Protein AF-A0A959K6I8-F1 (afdb_monomer_lite)

pLDDT: mean 87.82, std 14.62, range [43.47, 97.19]

Foldseek 3Di:
DDPDPDDPDDPDDPVVCCCVQPVVAEAAPPAGRLAGHCHCVCVVDPPVVVVVCLVPLPVCVVVVPPVSVVRCVVNVNDDRD

Structure (mmCIF, N/CA/C/O backbone):
data_AF-A0A959K6I8-F1
#
_entry.id   AF-A0A959K6I8-F1
#
loop_
_atom_site.group_PDB
_atom_site.id
_atom_site.type_symbol
_atom_site.label_atom_id
_atom_site.label_alt_id
_atom_site.label_comp_id
_atom_site.label_asym_id
_atom_site.label_entity_id
_atom_site.label_seq_id
_atom_site.pdbx_PDB_ins_code
_atom_site.Cartn_x
_atom_site.Cartn_y
_atom_site.Cartn_z
_atom_site.occupancy
_atom_site.B_iso_or_equiv
_atom_site.auth_seq_id
_atom_site.auth_comp_id
_atom_site.auth_asym_id
_atom_site.auth_atom_id
_atom_site.pdbx_PDB_model_num
ATOM 1 N N . MET A 1 1 ? 36.323 25.461 -14.761 1.00 43.47 1 MET A N 1
ATOM 2 C CA . MET A 1 1 ? 35.395 24.742 -13.866 1.00 43.47 1 MET A CA 1
ATOM 3 C C . MET A 1 1 ? 33.990 25.155 -14.259 1.00 43.47 1 MET A C 1
ATOM 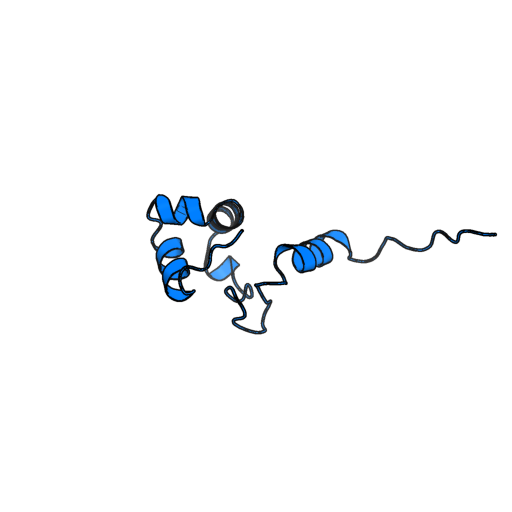5 O O . MET A 1 1 ? 33.496 26.159 -13.771 1.00 43.47 1 MET A O 1
ATOM 9 N N . SER A 1 2 ? 33.405 24.458 -15.229 1.00 43.59 2 SER A N 1
ATOM 10 C CA . SER A 1 2 ? 32.068 24.768 -15.735 1.00 43.59 2 SER A CA 1
ATOM 11 C C . SER A 1 2 ? 31.150 23.657 -15.262 1.00 43.59 2 SER A C 1
ATOM 13 O O . SER A 1 2 ? 31.193 22.549 -15.788 1.00 43.59 2 SER A O 1
ATOM 15 N N . VAL A 1 3 ? 30.389 23.936 -14.207 1.00 52.12 3 VAL A N 1
ATOM 16 C CA . VAL A 1 3 ? 29.321 23.056 -13.736 1.00 52.12 3 VAL A CA 1
ATOM 17 C C . VAL A 1 3 ? 28.232 23.086 -14.805 1.00 52.12 3 VAL A C 1
ATOM 19 O O . VAL A 1 3 ? 27.466 24.041 -14.907 1.00 52.12 3 VAL A O 1
ATOM 22 N N . GLY A 1 4 ? 28.233 22.065 -15.660 1.00 46.59 4 GLY A N 1
ATOM 23 C CA . GLY A 1 4 ? 27.193 21.820 -16.647 1.00 46.59 4 GLY A CA 1
ATOM 24 C C . GLY A 1 4 ? 25.929 21.340 -15.948 1.00 46.59 4 GLY A C 1
ATOM 25 O O . GLY A 1 4 ? 25.760 20.152 -15.697 1.00 46.59 4 GLY A O 1
ATOM 26 N N . LEU A 1 5 ? 25.052 22.288 -15.633 1.00 55.00 5 LEU A N 1
ATOM 27 C CA . LEU A 1 5 ? 23.634 22.069 -15.395 1.00 55.00 5 LEU A CA 1
ATOM 28 C C . LEU A 1 5 ? 23.033 21.419 -16.655 1.00 55.00 5 LEU A C 1
ATOM 30 O O . LEU A 1 5 ? 22.784 22.115 -17.636 1.00 55.00 5 LEU A O 1
ATOM 34 N N . MET A 1 6 ? 22.827 20.098 -16.665 1.00 53.09 6 MET A N 1
ATOM 35 C CA . MET A 1 6 ? 22.116 19.425 -17.757 1.00 53.09 6 MET A CA 1
ATOM 36 C C . MET A 1 6 ? 21.058 18.441 -17.240 1.00 53.09 6 MET A C 1
ATOM 38 O O . MET A 1 6 ? 21.373 17.411 -16.658 1.00 53.09 6 MET A O 1
ATOM 42 N N . ALA A 1 7 ? 19.808 18.804 -17.553 1.00 55.19 7 ALA A N 1
ATOM 43 C CA . ALA A 1 7 ? 18.635 17.959 -17.786 1.00 55.19 7 ALA A CA 1
ATOM 44 C C . ALA A 1 7 ? 17.990 17.233 -16.587 1.00 55.19 7 ALA A C 1
ATOM 46 O O . ALA A 1 7 ? 18.200 16.048 -16.354 1.00 55.19 7 ALA A O 1
A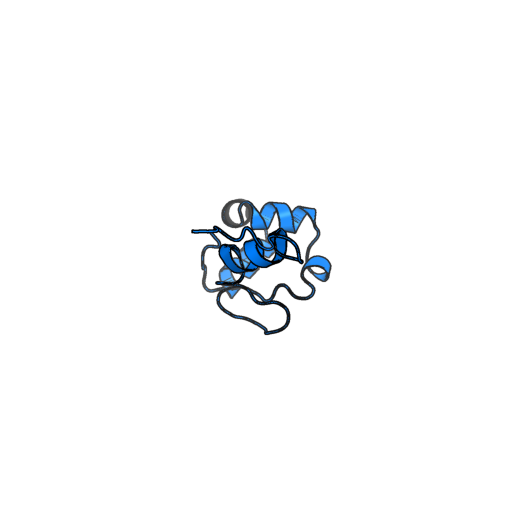TOM 47 N N . GLN A 1 8 ? 17.061 17.926 -15.922 1.00 58.34 8 GLN A N 1
ATOM 48 C CA . GLN A 1 8 ? 16.049 17.344 -15.030 1.00 58.34 8 GLN A CA 1
ATOM 49 C C . GLN A 1 8 ? 14.676 17.388 -15.721 1.00 58.34 8 GLN A C 1
ATOM 51 O O . GLN A 1 8 ? 13.747 18.017 -15.217 1.00 58.34 8 GLN A O 1
ATOM 56 N N . ASN A 1 9 ? 14.531 16.838 -16.930 1.00 67.81 9 ASN A N 1
ATOM 57 C CA . ASN A 1 9 ? 13.244 16.917 -17.623 1.00 67.81 9 ASN A CA 1
ATOM 58 C C . ASN A 1 9 ? 13.072 15.791 -18.647 1.00 67.81 9 ASN A C 1
ATOM 60 O O . ASN A 1 9 ? 13.408 15.929 -19.819 1.00 67.81 9 ASN A O 1
ATOM 64 N N . GLY A 1 10 ? 12.486 14.684 -18.192 1.00 56.84 10 GLY A N 1
ATOM 65 C CA . GLY A 1 10 ? 11.958 13.646 -19.070 1.00 56.84 10 GLY A CA 1
ATOM 66 C C . GLY A 1 10 ? 11.400 12.469 -18.276 1.00 56.84 10 GLY A C 1
ATOM 67 O O . GLY A 1 10 ? 12.108 11.494 -18.077 1.00 56.84 10 GLY A O 1
ATOM 68 N N . ASN A 1 11 ? 10.140 12.557 -17.825 1.00 59.09 11 ASN A N 1
ATOM 69 C CA . ASN A 1 11 ? 9.372 11.465 -17.186 1.00 59.09 11 ASN A CA 1
ATOM 70 C C . ASN A 1 11 ? 9.750 11.047 -15.734 1.00 59.09 11 ASN A C 1
ATOM 72 O O . ASN A 1 11 ? 9.626 9.884 -15.359 1.00 59.09 11 ASN A O 1
ATOM 76 N N . THR A 1 12 ? 10.206 11.962 -14.874 1.00 60.50 12 THR A N 1
ATOM 77 C CA . THR A 1 12 ? 10.986 11.560 -13.681 1.00 60.50 12 THR A CA 1
ATOM 78 C C . THR A 1 12 ? 10.332 11.716 -12.306 1.00 60.50 12 THR A C 1
ATOM 80 O O . THR A 1 12 ? 10.868 11.178 -11.353 1.00 60.50 12 THR A O 1
ATOM 83 N N . GLY A 1 13 ? 9.178 12.371 -12.139 1.00 74.62 13 GLY A N 1
ATOM 84 C CA . GLY A 1 13 ? 8.576 12.530 -10.799 1.00 74.62 13 GLY A CA 1
ATOM 85 C C . G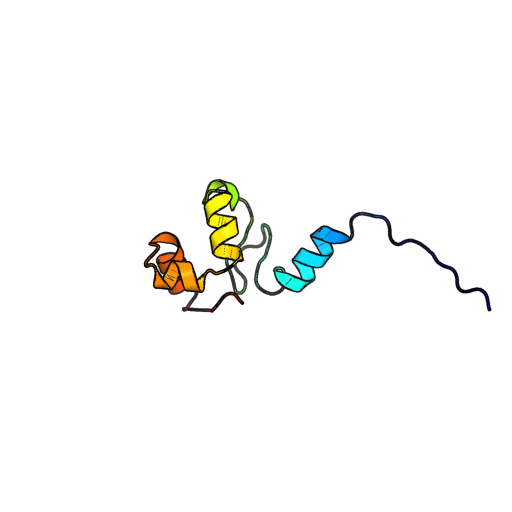LY A 1 13 ? 7.847 11.277 -10.296 1.00 74.62 13 GLY A C 1
ATOM 86 O O . GLY A 1 13 ? 8.207 10.676 -9.285 1.00 74.62 13 GLY A O 1
ATOM 87 N N . VAL A 1 14 ? 6.809 10.867 -11.028 1.00 81.31 14 VAL A N 1
ATOM 88 C CA . VAL A 1 14 ? 5.876 9.807 -10.603 1.00 81.31 14 VAL A CA 1
ATOM 89 C C . VAL A 1 14 ? 6.517 8.422 -10.664 1.00 81.31 14 VAL A C 1
ATOM 91 O O . VAL A 1 14 ? 6.417 7.654 -9.711 1.00 81.31 14 VAL A O 1
ATOM 94 N N . ALA A 1 15 ? 7.227 8.107 -11.750 1.00 85.25 15 ALA A N 1
ATOM 95 C CA . ALA A 1 15 ? 7.907 6.819 -11.895 1.00 85.25 15 ALA A CA 1
ATOM 96 C C . ALA A 1 15 ? 9.008 6.623 -10.836 1.00 85.25 15 ALA A C 1
ATOM 98 O O . ALA A 1 15 ? 9.189 5.523 -10.305 1.00 85.25 15 ALA A O 1
ATOM 99 N N . GLN A 1 16 ? 9.722 7.695 -10.486 1.00 88.94 16 GLN A N 1
ATOM 100 C CA . GLN A 1 16 ? 10.755 7.658 -9.454 1.00 88.94 16 GLN A CA 1
ATOM 101 C C . GLN A 1 16 ? 10.147 7.533 -8.055 1.00 88.94 16 GLN A C 1
ATOM 103 O O . GLN A 1 16 ? 10.617 6.708 -7.272 1.00 88.94 16 GLN A O 1
ATOM 108 N N . LEU A 1 17 ? 9.061 8.261 -7.768 1.00 90.00 17 LEU A N 1
ATOM 109 C CA . LEU A 1 17 ? 8.303 8.108 -6.526 1.00 90.00 17 LEU A CA 1
ATOM 110 C C . LEU A 1 17 ? 7.804 6.669 -6.354 1.00 90.00 17 LEU A C 1
ATOM 112 O O . LEU A 1 17 ? 8.023 6.074 -5.300 1.00 90.00 17 LEU A O 1
ATOM 116 N N . PHE A 1 18 ? 7.201 6.093 -7.398 1.00 90.88 18 PHE A N 1
ATOM 117 C CA . PHE A 1 18 ? 6.756 4.703 -7.381 1.00 90.88 18 PHE A CA 1
ATOM 118 C C . PHE A 1 18 ? 7.917 3.763 -7.073 1.00 90.88 18 PHE A C 1
ATOM 120 O O . PHE A 1 18 ? 7.826 2.951 -6.160 1.00 90.88 18 PHE A O 1
ATOM 127 N N . THR A 1 19 ? 9.035 3.901 -7.785 1.00 90.75 19 THR A N 1
ATOM 128 C CA . THR A 1 19 ? 10.196 3.018 -7.611 1.00 90.75 19 THR A CA 1
ATOM 129 C C . THR A 1 19 ? 10.752 3.088 -6.185 1.00 90.75 19 THR A C 1
ATOM 131 O O . THR A 1 19 ? 11.110 2.062 -5.615 1.00 90.75 19 THR A O 1
ATOM 134 N N . GLN A 1 20 ? 10.777 4.279 -5.582 1.00 91.19 20 GLN A N 1
ATOM 135 C CA . GLN A 1 20 ? 11.314 4.499 -4.236 1.00 91.19 20 GLN A CA 1
ATOM 136 C C . GLN A 1 20 ? 10.361 4.105 -3.102 1.00 91.19 20 GLN A C 1
ATOM 138 O O . GLN A 1 20 ? 10.831 3.758 -2.021 1.00 91.19 20 GLN A O 1
ATOM 143 N N . LYS A 1 21 ? 9.043 4.218 -3.303 1.00 91.88 21 LYS A N 1
ATOM 144 C CA . LYS A 1 21 ? 8.043 4.034 -2.236 1.00 91.88 21 LYS A CA 1
ATOM 145 C C . LYS A 1 21 ? 7.236 2.745 -2.357 1.00 91.88 21 LYS A C 1
ATOM 147 O O . LYS A 1 21 ? 6.821 2.206 -1.342 1.00 91.88 21 LYS A O 1
ATOM 152 N N . CYS A 1 22 ? 7.032 2.246 -3.572 1.00 94.31 22 CYS A N 1
ATOM 153 C CA . CYS A 1 22 ? 6.130 1.127 -3.857 1.00 94.31 22 CYS A CA 1
ATOM 154 C C . CYS A 1 22 ? 6.858 -0.045 -4.530 1.00 94.31 22 CYS A C 1
ATOM 156 O O . CYS A 1 22 ? 6.613 -1.203 -4.198 1.00 94.31 22 CYS A O 1
ATOM 158 N N . GLY A 1 23 ? 7.786 0.250 -5.445 1.00 93.81 23 GLY A N 1
ATOM 159 C CA . GLY A 1 23 ? 8.458 -0.725 -6.309 1.00 93.81 23 GLY A CA 1
ATOM 160 C C . GLY A 1 23 ? 9.399 -1.694 -5.590 1.00 93.81 23 GLY A C 1
ATOM 161 O O . GLY A 1 23 ? 9.827 -2.676 -6.186 1.00 93.81 23 GLY A O 1
ATOM 162 N N . ILE A 1 24 ? 9.705 -1.441 -4.314 1.00 93.44 24 ILE A N 1
ATOM 163 C CA . ILE A 1 24 ? 10.454 -2.371 -3.457 1.00 93.44 24 ILE A CA 1
ATOM 164 C C . ILE A 1 24 ? 9.604 -3.609 -3.137 1.00 93.44 24 ILE A C 1
ATOM 166 O O . ILE A 1 24 ? 10.131 -4.715 -3.056 1.00 93.44 24 ILE A O 1
ATOM 170 N N . CYS A 1 25 ? 8.289 -3.430 -2.978 1.00 95.75 25 CYS A N 1
ATOM 171 C CA . CYS A 1 25 ? 7.380 -4.488 -2.539 1.00 95.75 25 CYS A CA 1
ATOM 172 C C . CYS A 1 25 ? 6.388 -4.921 -3.621 1.00 95.75 25 CYS A C 1
ATOM 174 O O . CYS A 1 25 ? 5.932 -6.063 -3.595 1.00 95.75 25 CYS A O 1
ATOM 176 N N . HIS A 1 26 ? 6.064 -4.035 -4.563 1.00 96.12 26 HIS A N 1
ATOM 177 C CA . HIS A 1 26 ? 5.052 -4.247 -5.590 1.00 96.12 26 HIS A CA 1
ATOM 178 C C . HIS A 1 26 ? 5.649 -4.265 -6.991 1.00 96.12 26 HIS A C 1
ATOM 180 O O . HIS A 1 26 ? 6.625 -3.574 -7.287 1.00 96.12 26 HIS A O 1
ATOM 186 N N . THR A 1 27 ? 5.000 -5.007 -7.883 1.00 95.56 27 THR A N 1
ATOM 187 C CA . THR A 1 27 ? 5.308 -4.988 -9.315 1.00 95.56 27 THR A CA 1
ATOM 188 C C . THR A 1 27 ? 4.121 -4.455 -10.117 1.00 95.56 27 THR A C 1
ATOM 190 O O . THR A 1 27 ? 3.032 -4.278 -9.569 1.00 95.56 27 THR A O 1
ATOM 193 N N . ILE A 1 28 ? 4.366 -4.169 -11.402 1.00 94.94 28 ILE A N 1
ATOM 194 C CA . ILE A 1 28 ? 3.339 -3.898 -12.412 1.00 94.94 28 ILE A CA 1
ATOM 195 C C . ILE A 1 28 ? 3.484 -4.955 -13.513 1.00 94.94 28 ILE A C 1
ATOM 197 O O . ILE A 1 28 ? 4.433 -4.904 -14.299 1.00 94.94 28 ILE A O 1
ATOM 201 N N . GLY A 1 29 ? 2.571 -5.921 -13.560 1.00 94.56 29 GLY A N 1
ATOM 202 C CA . GLY A 1 29 ? 2.476 -6.944 -14.605 1.00 94.56 29 GLY A CA 1
ATOM 203 C C . GLY A 1 29 ? 3.550 -8.029 -14.537 1.00 94.56 29 GLY A C 1
ATOM 204 O O . GLY A 1 29 ? 3.767 -8.733 -15.522 1.00 94.56 29 GLY A O 1
ATOM 205 N N . ARG A 1 30 ? 4.259 -8.153 -13.408 1.00 95.12 30 ARG A N 1
ATOM 206 C CA . ARG A 1 30 ? 5.289 -9.188 -13.189 1.00 95.12 30 ARG A CA 1
ATOM 207 C C . ARG A 1 30 ? 4.907 -10.174 -12.087 1.00 95.12 30 ARG A C 1
ATOM 209 O O . ARG A 1 30 ? 5.716 -11.028 -11.735 1.00 95.12 30 ARG A O 1
ATOM 216 N N . GLY A 1 31 ? 3.685 -10.076 -11.569 1.00 94.00 31 GLY A N 1
ATOM 217 C CA . GLY A 1 31 ? 3.169 -10.944 -10.524 1.00 94.00 31 GLY A CA 1
ATOM 218 C C . GLY A 1 31 ? 3.584 -10.529 -9.113 1.00 94.00 31 GLY A C 1
ATOM 219 O O . GLY A 1 31 ? 4.037 -9.413 -8.847 1.00 94.00 31 GLY A O 1
ATOM 220 N N . ARG A 1 32 ? 3.367 -11.451 -8.176 1.00 92.06 32 ARG A N 1
ATOM 221 C CA . ARG A 1 32 ? 3.596 -11.254 -6.742 1.00 92.06 32 ARG A CA 1
ATOM 222 C C . ARG A 1 32 ? 5.082 -11.051 -6.427 1.00 92.06 32 ARG A C 1
ATOM 224 O O . ARG A 1 32 ? 5.920 -11.773 -6.961 1.00 92.06 32 ARG A O 1
ATOM 231 N N . LEU A 1 33 ? 5.382 -10.127 -5.512 1.00 92.88 33 LEU A N 1
ATOM 232 C CA . LEU A 1 33 ? 6.721 -9.942 -4.939 1.00 92.88 33 LEU A CA 1
ATOM 233 C C . LEU A 1 33 ? 6.663 -10.067 -3.409 1.00 92.88 33 LEU A C 1
ATOM 235 O O . LEU A 1 33 ? 6.641 -11.181 -2.897 1.00 92.88 33 LEU A O 1
ATOM 239 N N . VAL A 1 34 ? 6.587 -8.944 -2.690 1.00 93.88 34 VAL A N 1
ATOM 240 C CA . VAL A 1 34 ? 6.280 -8.906 -1.249 1.00 93.88 34 VAL A CA 1
ATOM 241 C C . VAL A 1 34 ? 4.796 -8.600 -1.073 1.00 93.88 34 VAL A C 1
ATOM 243 O O . VAL A 1 34 ? 4.105 -9.285 -0.329 1.00 93.88 34 VAL A O 1
ATOM 246 N N . GLY A 1 35 ? 4.301 -7.607 -1.814 1.00 93.00 35 GLY A N 1
ATOM 247 C CA . GLY A 1 35 ? 2.888 -7.282 -1.956 1.00 93.00 35 GLY A CA 1
ATOM 248 C C . GLY A 1 35 ? 2.294 -7.781 -3.283 1.00 93.00 35 GLY A C 1
ATOM 249 O O . GLY A 1 35 ? 2.996 -8.393 -4.102 1.00 93.00 35 GLY A O 1
ATOM 250 N N . PRO A 1 36 ? 0.986 -7.547 -3.502 1.00 94.88 36 PRO A N 1
ATOM 251 C CA . PRO A 1 36 ? 0.299 -7.874 -4.751 1.00 94.88 36 PRO A CA 1
ATOM 252 C C . PRO A 1 36 ? 0.871 -7.130 -5.959 1.00 94.88 36 PRO A C 1
ATOM 254 O O . PRO A 1 36 ? 1.394 -6.022 -5.837 1.00 94.88 36 PRO A O 1
ATOM 257 N N . ASP A 1 37 ? 0.692 -7.708 -7.145 1.00 95.94 37 ASP A N 1
ATOM 258 C CA . ASP A 1 37 ? 0.861 -6.978 -8.404 1.00 95.94 37 ASP A CA 1
ATOM 259 C C . ASP A 1 37 ? -0.235 -5.907 -8.537 1.00 95.94 37 ASP A C 1
ATOM 261 O O . ASP A 1 37 ? -1.417 -6.173 -8.288 1.00 95.94 37 ASP A O 1
ATOM 265 N N . LEU A 1 38 ? 0.147 -4.692 -8.929 1.00 95.88 38 LEU A N 1
ATOM 266 C CA . LEU A 1 38 ? -0.781 -3.571 -9.080 1.00 95.88 38 LEU A CA 1
ATOM 267 C C . LEU A 1 38 ? -1.309 -3.422 -10.515 1.00 95.88 38 LEU A C 1
ATOM 269 O O . LEU A 1 38 ? -2.137 -2.546 -10.771 1.00 95.88 38 LEU A O 1
ATOM 273 N N . ALA A 1 39 ? -0.899 -4.280 -11.455 1.00 96.00 39 ALA A N 1
ATOM 274 C CA . ALA A 1 39 ? -1.547 -4.350 -12.763 1.00 96.00 39 ALA A CA 1
ATOM 275 C C . ALA A 1 39 ? -3.055 -4.627 -12.607 1.00 96.00 39 ALA A C 1
ATOM 277 O O . ALA A 1 39 ? -3.454 -5.555 -11.900 1.00 96.00 39 ALA A O 1
ATOM 278 N N . GLY A 1 40 ? -3.893 -3.796 -13.236 1.00 95.31 40 GLY A N 1
ATOM 279 C CA . GLY A 1 40 ? -5.359 -3.900 -13.175 1.00 95.31 40 GLY A CA 1
ATOM 280 C C . GLY A 1 40 ? -5.963 -3.638 -11.791 1.00 95.31 40 GLY A C 1
ATOM 281 O O . GL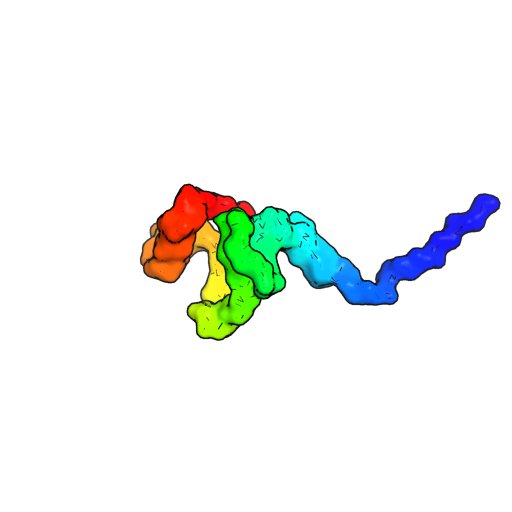Y A 1 40 ? -7.049 -4.122 -11.493 1.00 95.31 40 GLY A O 1
ATOM 282 N N . VAL A 1 41 ? -5.262 -2.932 -10.892 1.00 95.56 41 VAL A N 1
ATOM 283 C CA . VAL A 1 41 ? -5.768 -2.693 -9.527 1.00 95.56 41 VAL A CA 1
ATOM 284 C C . VAL A 1 41 ? -7.069 -1.880 -9.504 1.00 95.56 41 VAL A C 1
ATOM 286 O O . VAL A 1 41 ? -7.943 -2.160 -8.686 1.00 95.56 41 VAL A O 1
ATOM 289 N N . HIS A 1 42 ? -7.239 -0.956 -10.453 1.00 94.88 42 HIS A N 1
ATOM 290 C CA . HIS A 1 42 ? -8.461 -0.162 -10.618 1.00 94.88 42 HIS A CA 1
ATOM 291 C C . HIS A 1 42 ? -9.672 -0.980 -11.089 1.00 94.88 42 HIS A C 1
ATOM 293 O O . HIS A 1 42 ? -10.802 -0.543 -10.906 1.00 94.88 42 HIS A O 1
ATOM 299 N N . ASP A 1 43 ? -9.457 -2.178 -11.640 1.00 95.88 43 ASP A N 1
ATOM 300 C CA . ASP A 1 43 ? -10.551 -3.086 -12.000 1.00 95.88 43 ASP A CA 1
ATOM 301 C C . ASP A 1 43 ? -11.039 -3.893 -10.783 1.00 95.88 43 ASP A C 1
ATOM 303 O O . ASP A 1 43 ? -12.135 -4.450 -10.796 1.00 95.88 43 ASP A O 1
ATOM 307 N N . ARG A 1 44 ? -10.218 -3.982 -9.724 1.00 93.81 44 ARG A N 1
ATOM 308 C CA . ARG A 1 44 ? -10.493 -4.773 -8.511 1.00 93.81 44 ARG A CA 1
ATOM 309 C C . ARG A 1 44 ? -11.043 -3.942 -7.356 1.00 93.81 44 ARG A C 1
ATOM 311 O O . ARG A 1 44 ? -11.809 -4.465 -6.549 1.00 93.81 44 ARG A O 1
ATOM 318 N N . HIS A 1 45 ? -10.635 -2.679 -7.261 1.00 95.25 45 HIS A N 1
ATOM 319 C CA . HIS A 1 45 ? -11.015 -1.772 -6.181 1.00 95.25 45 HIS A CA 1
ATOM 320 C C . HIS A 1 45 ? -11.295 -0.373 -6.725 1.00 95.25 45 HIS A C 1
ATOM 322 O O . HIS A 1 45 ? -10.671 0.058 -7.696 1.00 95.25 45 HIS A O 1
ATOM 328 N N . SER A 1 46 ? -12.203 0.350 -6.068 1.00 96.62 46 SER A N 1
ATOM 329 C CA . SER A 1 46 ? -12.478 1.743 -6.419 1.00 96.62 46 SER A CA 1
ATOM 330 C C . SER A 1 46 ? -11.288 2.644 -6.081 1.00 96.62 46 SER A C 1
ATOM 332 O O . SER A 1 46 ? -10.459 2.316 -5.226 1.00 96.62 46 SER A O 1
ATOM 334 N N . GLU A 1 47 ? -11.197 3.797 -6.744 1.00 95.62 47 GLU A N 1
ATOM 335 C CA . GLU A 1 47 ? -10.137 4.771 -6.473 1.00 95.62 47 GLU A CA 1
ATOM 336 C C . GLU A 1 47 ? -10.168 5.240 -5.012 1.00 95.62 47 GLU A C 1
ATOM 338 O O . GLU A 1 47 ? -9.122 5.325 -4.372 1.00 95.62 47 GLU A O 1
ATOM 343 N N . GLU A 1 48 ? -11.357 5.460 -4.449 1.00 96.38 48 GLU A N 1
ATOM 344 C CA . GLU A 1 48 ? -11.526 5.873 -3.054 1.00 96.38 48 GLU A CA 1
ATOM 345 C C . GLU A 1 48 ? -10.977 4.820 -2.090 1.00 96.38 48 GLU A C 1
ATOM 347 O O . GLU A 1 48 ? -10.204 5.151 -1.188 1.00 96.38 48 GLU A O 1
ATOM 352 N N . TRP A 1 49 ? -11.311 3.545 -2.318 1.00 97.19 49 TRP A N 1
ATOM 353 C CA . TRP A 1 49 ? -10.802 2.439 -1.509 1.00 97.19 49 TRP A CA 1
ATOM 354 C C . TRP A 1 49 ? -9.276 2.353 -1.596 1.00 97.19 49 TRP A C 1
ATOM 356 O O . TRP A 1 49 ? -8.601 2.218 -0.577 1.00 97.19 49 TRP A O 1
ATOM 366 N N . LEU A 1 50 ? -8.710 2.494 -2.801 1.00 96.44 50 LEU A N 1
ATOM 367 C CA . LEU A 1 50 ? -7.261 2.458 -3.006 1.00 96.44 50 LEU A CA 1
ATOM 368 C C . LEU A 1 50 ? -6.555 3.603 -2.286 1.00 96.44 50 LEU A C 1
ATOM 370 O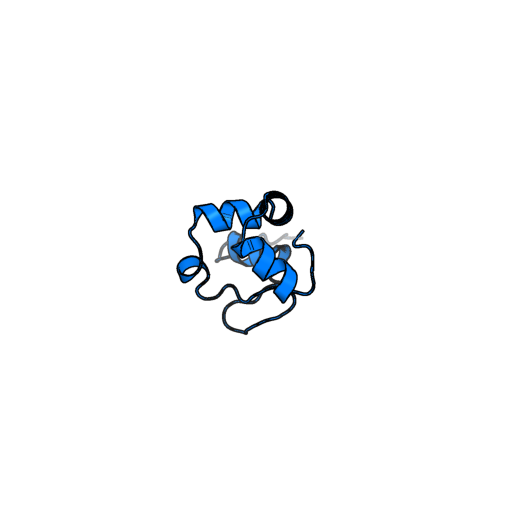 O . LEU A 1 50 ? -5.528 3.381 -1.648 1.00 96.44 50 LEU A O 1
ATOM 374 N N . VAL A 1 51 ? -7.103 4.816 -2.344 1.00 95.81 51 VAL A N 1
ATOM 375 C CA . VAL A 1 51 ? -6.547 5.973 -1.634 1.00 95.81 51 VAL A CA 1
ATOM 376 C C . VAL A 1 51 ? -6.567 5.747 -0.121 1.00 95.81 51 VAL A C 1
ATOM 378 O O . VAL A 1 51 ? -5.572 6.039 0.546 1.00 95.81 51 VAL A O 1
ATOM 381 N N . GLU A 1 52 ? -7.656 5.216 0.437 1.00 96.00 52 GLU A N 1
ATOM 382 C CA . GLU A 1 52 ? -7.730 4.889 1.865 1.00 96.00 52 GLU A CA 1
ATOM 383 C C . GLU A 1 52 ? -6.740 3.787 2.256 1.00 96.00 52 GLU A C 1
ATOM 385 O O . GLU A 1 52 ? -6.009 3.937 3.242 1.00 96.00 52 GLU A O 1
ATOM 390 N N . PHE A 1 53 ? -6.648 2.728 1.451 1.00 96.25 53 PHE A N 1
ATOM 391 C CA . PHE A 1 53 ? -5.772 1.590 1.711 1.00 96.25 53 PHE A CA 1
ATOM 392 C C . PHE A 1 53 ? -4.295 1.976 1.633 1.00 96.25 53 PHE A C 1
ATOM 394 O O . PHE A 1 53 ? -3.515 1.626 2.517 1.00 96.25 53 PHE A O 1
ATOM 401 N N . ILE A 1 54 ? -3.908 2.756 0.620 1.00 94.81 54 ILE A N 1
ATOM 402 C CA . ILE A 1 54 ? -2.536 3.256 0.451 1.00 94.81 54 ILE A CA 1
ATOM 403 C C . ILE A 1 54 ? -2.151 4.200 1.595 1.00 94.81 54 ILE A C 1
ATOM 405 O O . ILE A 1 54 ? -1.007 4.187 2.040 1.00 94.81 54 ILE A O 1
ATOM 409 N N . ARG A 1 55 ? -3.094 5.005 2.101 1.00 93.94 55 ARG A N 1
ATOM 410 C CA . ARG A 1 55 ? -2.841 5.899 3.241 1.00 93.94 55 ARG A CA 1
ATOM 411 C C . ARG A 1 55 ? -2.729 5.151 4.563 1.00 93.94 55 ARG A C 1
ATOM 413 O O . ARG A 1 55 ? -1.945 5.560 5.416 1.00 93.94 55 ARG A O 1
ATOM 420 N N . SER A 1 56 ? -3.559 4.130 4.786 1.00 94.44 56 SER A N 1
ATOM 421 C CA . SER A 1 56 ? -3.538 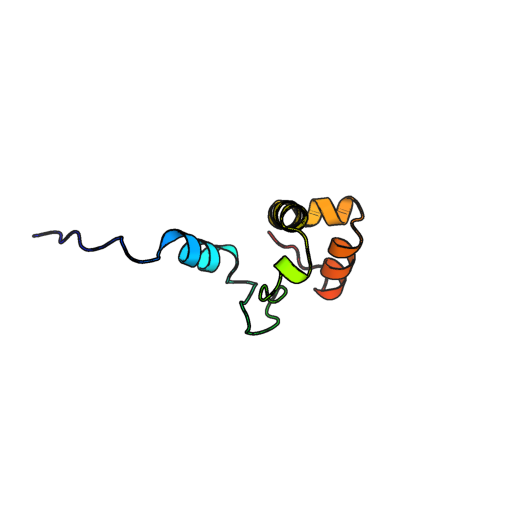3.358 6.029 1.00 94.44 56 SER A CA 1
ATOM 422 C C . SER A 1 56 ? -4.268 2.013 5.921 1.00 94.44 56 SER A C 1
ATOM 424 O O . SER A 1 56 ? -5.367 1.834 6.455 1.00 94.44 56 SER A O 1
ATOM 426 N N . SER A 1 57 ? -3.606 1.024 5.324 1.00 94.38 57 SER A N 1
ATOM 427 C CA . SER A 1 57 ? -4.087 -0.365 5.245 1.00 94.38 57 SER A CA 1
ATOM 428 C C . SER A 1 57 ? -4.433 -0.936 6.627 1.00 94.38 57 SER A C 1
ATOM 430 O O . SER A 1 57 ? -5.512 -1.491 6.831 1.00 94.38 57 SER A O 1
ATOM 432 N N . GLN A 1 58 ? -3.577 -0.692 7.626 1.00 95.31 58 GLN A N 1
ATOM 433 C CA . GLN A 1 58 ? -3.787 -1.148 9.004 1.00 95.31 58 GLN A CA 1
ATOM 434 C C . GLN A 1 58 ? -5.051 -0.564 9.643 1.00 95.31 58 GLN A C 1
ATOM 436 O O . GLN A 1 58 ? -5.670 -1.218 10.482 1.00 95.31 58 GLN A O 1
ATOM 441 N N . SER A 1 59 ? -5.447 0.659 9.279 1.00 95.69 59 SER A N 1
ATOM 442 C CA . SER A 1 59 ? -6.691 1.245 9.786 1.00 95.69 59 SER A CA 1
ATOM 443 C C . SER A 1 59 ? -7.910 0.546 9.197 1.00 95.69 59 SER A C 1
ATOM 445 O O . SER A 1 59 ? -8.870 0.308 9.924 1.00 95.69 59 SER A O 1
ATOM 447 N N . MET A 1 60 ? -7.872 0.176 7.915 1.00 95.94 60 MET A N 1
ATOM 448 C CA . MET A 1 60 ? -8.953 -0.577 7.269 1.00 95.94 60 MET A CA 1
ATOM 449 C C . MET A 1 60 ? -9.067 -1.994 7.836 1.00 95.94 60 MET A C 1
ATOM 451 O O . MET A 1 60 ? -10.161 -2.422 8.196 1.00 95.94 60 MET A O 1
ATOM 455 N N . ILE A 1 61 ? -7.930 -2.666 8.044 1.00 95.62 61 ILE A N 1
ATOM 456 C CA . ILE A 1 61 ? -7.860 -3.976 8.708 1.00 95.62 61 ILE A CA 1
ATOM 457 C C . ILE A 1 61 ? -8.481 -3.912 10.111 1.00 95.62 61 ILE A C 1
ATOM 459 O O . ILE A 1 61 ? -9.342 -4.718 10.448 1.00 95.62 61 ILE A O 1
ATOM 463 N N . LYS A 1 62 ? -8.115 -2.911 10.924 1.00 95.19 62 LYS A N 1
ATOM 464 C CA . LYS A 1 62 ? -8.669 -2.727 12.281 1.00 95.19 62 LYS A CA 1
ATOM 465 C C . LYS A 1 62 ? -10.162 -2.397 12.293 1.00 95.19 62 LYS A C 1
ATOM 467 O O . LYS A 1 62 ? -10.849 -2.768 13.238 1.00 95.19 62 LYS A O 1
ATOM 472 N N . LYS A 1 63 ? -10.655 -1.687 11.274 1.00 95.69 63 LYS A N 1
ATOM 473 C CA . LYS A 1 63 ? -12.090 -1.417 11.087 1.00 95.69 63 LYS A CA 1
ATOM 474 C C . LYS A 1 63 ? -12.870 -2.660 10.646 1.00 95.69 63 LYS A C 1
ATOM 476 O O . LYS A 1 63 ? -14.095 -2.623 10.672 1.00 95.69 63 LYS A O 1
ATOM 481 N N . GLY A 1 64 ? -12.179 -3.735 10.267 1.00 95.00 64 GLY A N 1
ATOM 482 C CA . GLY A 1 64 ? -12.793 -4.974 9.810 1.00 95.00 64 GLY A CA 1
ATOM 483 C C . GLY A 1 64 ? -13.213 -4.945 8.343 1.00 95.00 64 GLY A C 1
ATOM 484 O O . GLY A 1 64 ? -14.153 -5.648 7.983 1.00 95.00 64 GLY A O 1
ATOM 485 N N . ASP A 1 65 ? -12.561 -4.134 7.500 1.00 97.00 65 ASP A N 1
ATOM 486 C CA . ASP A 1 65 ? -12.818 -4.164 6.057 1.00 97.00 65 ASP A CA 1
ATOM 487 C C . ASP A 1 65 ? -12.500 -5.570 5.506 1.00 97.00 65 ASP A C 1
ATOM 489 O O . ASP A 1 65 ? -11.362 -6.035 5.644 1.00 97.00 65 ASP A O 1
ATOM 493 N N . PRO A 1 66 ? -13.477 -6.273 4.904 1.00 95.94 66 PRO A N 1
ATOM 494 C CA . PRO A 1 66 ? -13.306 -7.671 4.523 1.00 95.94 66 PRO A CA 1
ATOM 495 C C . PRO A 1 66 ? -12.286 -7.853 3.394 1.00 95.94 66 PRO A C 1
ATOM 497 O O . PRO A 1 66 ? -11.605 -8.875 3.358 1.00 95.94 66 PRO A O 1
ATOM 500 N N . GLN A 1 67 ? -12.142 -6.875 2.492 1.00 94.50 67 GLN A N 1
ATOM 501 C CA . GLN A 1 67 ? -11.159 -6.951 1.410 1.00 94.50 67 GLN A CA 1
ATOM 502 C C . GLN A 1 67 ? -9.742 -6.734 1.949 1.00 94.50 67 GLN A C 1
ATOM 504 O O . GLN A 1 67 ? -8.828 -7.476 1.599 1.00 94.50 67 GLN A O 1
ATOM 509 N N . ALA A 1 68 ? -9.559 -5.757 2.838 1.00 95.56 68 ALA A N 1
ATOM 510 C CA . ALA A 1 68 ? -8.284 -5.474 3.480 1.00 95.56 68 ALA A CA 1
ATOM 511 C C . ALA A 1 68 ? -7.839 -6.625 4.396 1.00 95.56 68 ALA A C 1
ATOM 513 O O . ALA A 1 68 ? -6.658 -6.964 4.405 1.00 95.56 68 ALA A O 1
ATOM 514 N N . LEU A 1 69 ? -8.772 -7.243 5.132 1.00 96.00 69 LEU A N 1
ATOM 515 C CA . LEU A 1 69 ? -8.510 -8.425 5.958 1.00 96.00 69 LEU A CA 1
ATOM 516 C C . LEU A 1 69 ? -8.068 -9.623 5.117 1.00 96.00 69 LEU A C 1
ATOM 518 O O . LEU A 1 69 ? -7.017 -10.192 5.402 1.00 96.00 69 LEU A O 1
ATOM 522 N N . ALA A 1 70 ? -8.814 -9.952 4.058 1.00 95.12 70 ALA A N 1
ATOM 523 C CA . ALA A 1 70 ? -8.460 -11.051 3.163 1.00 95.12 70 ALA A CA 1
ATOM 524 C C . ALA A 1 70 ? -7.072 -10.837 2.539 1.00 95.12 70 ALA A C 1
ATOM 526 O O . ALA A 1 70 ? -6.234 -11.734 2.568 1.00 95.12 70 ALA A O 1
ATOM 527 N N . LEU A 1 71 ? -6.776 -9.617 2.066 1.00 93.75 71 LEU A N 1
ATOM 528 C CA . LEU A 1 71 ? -5.435 -9.282 1.582 1.00 93.75 71 LEU A CA 1
ATOM 529 C C . LEU A 1 71 ? -4.369 -9.428 2.674 1.00 93.75 71 LEU A C 1
ATOM 531 O O . LEU A 1 71 ? -3.273 -9.903 2.402 1.00 93.75 71 LEU A O 1
ATOM 535 N N . PHE A 1 72 ? -4.641 -9.002 3.903 1.00 94.94 72 PHE A N 1
ATOM 536 C CA . PHE A 1 72 ? -3.658 -9.097 4.977 1.00 94.94 72 PHE A CA 1
ATOM 537 C C . PHE A 1 72 ? -3.333 -10.555 5.324 1.00 94.94 72 PHE A C 1
ATOM 539 O O . PHE A 1 72 ? -2.164 -10.899 5.490 1.00 94.94 72 PHE A O 1
ATOM 546 N N . GLU A 1 73 ? -4.342 -11.421 5.375 1.00 94.44 73 GLU A N 1
ATOM 547 C CA . GLU A 1 73 ? -4.180 -12.857 5.613 1.00 94.44 73 GLU A CA 1
ATOM 548 C C . GLU A 1 73 ? -3.441 -13.544 4.457 1.00 94.44 73 GLU A C 1
ATOM 550 O O . GLU A 1 73 ? -2.445 -14.233 4.688 1.00 94.44 73 GLU A O 1
ATOM 555 N N . ASP A 1 74 ? -3.841 -13.268 3.212 1.00 94.19 74 ASP A N 1
ATOM 556 C CA . ASP A 1 74 ? -3.235 -13.852 2.012 1.00 94.19 74 ASP A CA 1
ATOM 557 C C . ASP A 1 74 ? -1.746 -13.517 1.875 1.00 94.19 74 ASP A C 1
ATOM 559 O O . ASP A 1 74 ? -0.990 -14.270 1.254 1.00 94.19 74 ASP A O 1
ATOM 563 N N . TYR A 1 75 ? -1.316 -12.375 2.419 1.00 93.38 75 TYR A N 1
ATOM 564 C CA . TYR A 1 75 ? 0.057 -11.866 2.361 1.00 93.38 75 TYR A CA 1
ATOM 565 C C . TYR A 1 75 ? 0.811 -12.042 3.687 1.00 93.38 75 TYR A C 1
ATOM 567 O O . TYR A 1 75 ? 1.718 -11.268 3.990 1.00 93.38 75 TYR A O 1
ATOM 575 N N . ASN A 1 76 ? 0.485 -13.089 4.456 1.00 92.69 76 ASN A N 1
ATOM 576 C CA . ASN A 1 76 ? 1.181 -13.477 5.691 1.00 92.69 76 ASN A CA 1
ATOM 577 C C . ASN A 1 76 ? 1.264 -12.350 6.729 1.00 92.69 76 ASN A C 1
ATOM 579 O O . ASN A 1 76 ? 2.257 -12.231 7.449 1.00 92.69 76 ASN A O 1
ATOM 583 N N . GLN A 1 77 ? 0.237 -11.505 6.787 1.00 91.75 77 GLN A N 1
ATOM 584 C CA . GLN A 1 77 ? 0.136 -10.400 7.736 1.00 91.75 77 GLN A CA 1
ATOM 585 C C . GLN A 1 77 ? 1.304 -9.402 7.633 1.00 91.75 77 GLN A C 1
ATOM 587 O O . GLN A 1 77 ? 1.672 -8.740 8.608 1.00 91.75 77 GLN A O 1
ATOM 592 N N . VAL A 1 78 ? 1.896 -9.277 6.439 1.00 91.88 78 VAL A N 1
ATOM 593 C CA . VAL A 1 78 ? 2.920 -8.270 6.156 1.00 91.88 78 VAL A CA 1
ATOM 594 C C . VAL A 1 78 ? 2.284 -6.884 6.192 1.00 91.88 78 VAL A C 1
ATOM 596 O O . VAL A 1 78 ? 1.313 -6.598 5.493 1.00 91.88 78 VAL A O 1
ATOM 599 N N . VAL A 1 79 ? 2.856 -6.004 7.010 1.00 90.94 79 VAL A N 1
ATOM 600 C CA . VAL A 1 79 ? 2.395 -4.621 7.139 1.00 90.94 79 VAL A CA 1
ATOM 601 C C . VAL A 1 79 ? 2.898 -3.803 5.954 1.00 90.94 79 VAL A C 1
ATOM 603 O O . VAL A 1 79 ? 4.103 -3.728 5.715 1.00 90.94 79 VAL A O 1
ATOM 606 N N . MET A 1 80 ? 1.972 -3.159 5.243 1.00 91.81 80 MET A N 1
ATOM 607 C CA . MET A 1 80 ? 2.306 -2.130 4.260 1.00 91.81 80 MET A CA 1
ATOM 608 C C . MET A 1 80 ? 2.599 -0.811 5.005 1.00 91.81 80 MET A C 1
ATOM 610 O O . MET A 1 80 ? 1.709 -0.347 5.725 1.00 91.81 80 MET A O 1
ATOM 614 N N . PRO A 1 81 ? 3.826 -0.264 4.905 1.00 83.81 81 PRO A N 1
ATOM 615 C CA . PRO A 1 81 ? 4.268 0.905 5.669 1.00 83.81 81 PRO A CA 1
ATOM 616 C C . PRO A 1 81 ? 3.777 2.244 5.108 1.00 83.81 81 PRO A C 1
ATOM 618 O O . PRO A 1 81 ? 3.466 2.313 3.897 1.00 83.81 81 PRO A O 1
#

Secondary structure (DSSP, 8-state):
---------SS-SHHHHHHHHTTTT--SSS--SSS---TTHHHHS-HHHHHHHHHHHHHHHHHT-HHHHHHHHHTTTPPP-

Radius of gyration: 16.78 Å; chains: 1; bounding box: 49×39×31 Å

Sequence (81 aa):
MSVGLMAQNGNTGVAQLFTQKCGICHTIGRGRLVGPDLAGVHDRHSEEWLVEFIRSSQSMIKKGDPQALALFEDYNQVVMP